Protein AF-A0A7X4GX58-F1 (afdb_monomer)

Secondary structure (DSSP, 8-state):
----------HHHHHHHHHHHHHHHHHHTT-HHHHHHHHHHHHHHHHHHHHHHHHHHHHTT-

Structure (mmCIF, N/CA/C/O backbone):
data_AF-A0A7X4GX58-F1
#
_entry.id   AF-A0A7X4GX58-F1
#
loop_
_atom_site.group_PDB
_atom_site.id
_atom_site.type_symbol
_atom_site.label_atom_id
_atom_site.label_alt_id
_atom_site.label_comp_id
_atom_site.label_asym_id
_atom_site.label_entity_id
_atom_site.label_seq_id
_atom_site.pdbx_PDB_ins_code
_atom_site.Cartn_x
_atom_site.Cartn_y
_atom_site.Cartn_z
_atom_site.occupancy
_atom_site.B_iso_or_equiv
_atom_site.auth_seq_id
_atom_site.auth_comp_id
_atom_site.auth_asym_id
_atom_site.auth_atom_id
_atom_site.pdbx_PDB_model_num
ATOM 1 N N . MET A 1 1 ? -20.912 23.909 15.954 1.00 43.38 1 MET A N 1
ATOM 2 C CA . MET A 1 1 ? -19.513 23.469 16.153 1.00 43.38 1 MET A CA 1
ATOM 3 C C . MET A 1 1 ? -19.452 21.948 15.986 1.00 43.38 1 MET A C 1
ATOM 5 O O . MET A 1 1 ? -19.616 21.246 16.965 1.00 43.38 1 MET A O 1
ATOM 9 N N . SER A 1 2 ? -19.351 21.420 14.759 1.00 44.09 2 SER A N 1
ATOM 10 C CA . SER A 1 2 ? -19.053 19.991 14.505 1.00 44.09 2 SER A CA 1
ATOM 11 C C . SER A 1 2 ? -18.933 19.750 12.995 1.00 44.09 2 SER A C 1
ATOM 13 O O . SER A 1 2 ? -19.847 19.251 12.354 1.00 44.09 2 SER A O 1
ATOM 15 N N . HIS A 1 3 ? -17.830 20.195 12.395 1.00 41.75 3 HIS A N 1
ATOM 16 C CA . HIS A 1 3 ? -17.466 19.817 11.019 1.00 41.75 3 HIS A CA 1
ATOM 17 C C . HIS A 1 3 ? -16.048 19.240 10.963 1.00 41.75 3 HIS A C 1
ATOM 19 O O . HIS A 1 3 ? -15.394 19.217 9.927 1.00 41.75 3 HIS A O 1
ATOM 25 N N . ILE A 1 4 ? -15.574 18.753 12.111 1.00 44.66 4 ILE A N 1
ATOM 26 C CA . ILE A 1 4 ? -14.341 17.992 12.225 1.00 44.66 4 ILE A CA 1
ATOM 27 C C . ILE A 1 4 ? -14.770 16.532 12.303 1.00 44.66 4 ILE A C 1
ATOM 29 O O . ILE A 1 4 ? -14.674 15.867 13.332 1.00 44.66 4 ILE A O 1
ATOM 33 N N . THR A 1 5 ? -15.261 16.025 11.177 1.00 44.62 5 THR A N 1
ATOM 34 C CA . THR A 1 5 ? -15.231 14.601 10.854 1.00 44.62 5 THR A CA 1
ATOM 35 C C . THR A 1 5 ? -13.753 14.226 10.701 1.00 44.62 5 THR A C 1
ATOM 37 O O . THR A 1 5 ? -13.255 13.973 9.609 1.00 44.62 5 THR A O 1
ATOM 40 N N . SER A 1 6 ? -12.994 14.285 11.801 1.00 45.75 6 SER A N 1
ATOM 41 C CA . SER A 1 6 ? -11.633 13.768 11.889 1.00 45.75 6 SER A CA 1
ATOM 42 C C . SER A 1 6 ? -11.756 12.254 11.904 1.00 45.75 6 SER A C 1
ATOM 44 O O . SER A 1 6 ? -11.617 11.580 12.926 1.00 45.75 6 SER A O 1
ATOM 46 N N . THR A 1 7 ? -12.050 11.696 10.736 1.00 52.06 7 THR A N 1
ATOM 47 C CA . THR A 1 7 ? -11.713 10.320 10.437 1.00 52.06 7 THR A CA 1
ATOM 48 C C . THR A 1 7 ? -10.195 10.288 10.485 1.00 52.06 7 THR A C 1
ATOM 50 O O . THR A 1 7 ? -9.542 10.571 9.486 1.00 52.06 7 THR A O 1
ATOM 53 N N . LYS A 1 8 ? -9.607 10.034 11.662 1.00 55.91 8 LYS A N 1
ATOM 54 C CA . LYS A 1 8 ? -8.170 9.777 11.797 1.00 55.91 8 LYS A CA 1
ATOM 55 C C . LYS A 1 8 ? -7.850 8.612 10.854 1.00 55.91 8 LYS A C 1
ATOM 57 O O . LYS A 1 8 ? -8.110 7.444 11.171 1.00 55.91 8 LYS A O 1
ATOM 62 N N . ARG A 1 9 ? -7.421 8.926 9.629 1.00 58.28 9 ARG A N 1
ATOM 63 C CA . ARG A 1 9 ? -6.929 7.960 8.648 1.00 58.28 9 ARG A CA 1
ATOM 64 C C . ARG A 1 9 ? -5.691 7.377 9.315 1.00 58.28 9 ARG A C 1
ATOM 66 O O . ARG A 1 9 ? -4.787 8.124 9.673 1.00 58.28 9 ARG A O 1
ATOM 73 N N . SER A 1 10 ? -5.734 6.081 9.634 1.00 71.44 10 SER A N 1
ATOM 74 C CA . SER A 1 10 ? -4.627 5.418 10.332 1.00 71.44 10 SER A CA 1
ATOM 75 C C . SER A 1 10 ? -3.326 5.710 9.594 1.00 71.44 10 SER A C 1
ATOM 77 O O . SER A 1 10 ? -3.309 5.661 8.362 1.00 71.44 10 SER A O 1
ATOM 79 N N . ALA A 1 11 ? -2.264 6.020 10.340 1.00 75.50 11 ALA A N 1
ATOM 80 C CA . ALA A 1 11 ? -0.971 6.411 9.789 1.00 75.50 11 ALA A CA 1
ATOM 81 C C . ALA A 1 11 ? -0.463 5.413 8.733 1.00 75.50 11 ALA A C 1
ATOM 83 O O . ALA A 1 11 ? 0.087 5.828 7.721 1.00 75.50 11 ALA A O 1
ATOM 84 N N . GLY A 1 12 ? -0.736 4.114 8.905 1.00 75.50 12 GLY A N 1
ATOM 85 C CA . GLY A 1 12 ? -0.333 3.101 7.926 1.00 75.50 12 GLY A CA 1
ATOM 86 C C . GLY A 1 12 ? -1.101 3.135 6.600 1.00 75.50 12 GLY A C 1
ATOM 87 O O . GLY A 1 12 ? -0.522 2.796 5.576 1.00 75.50 12 GLY A O 1
ATOM 88 N N . MET A 1 13 ? -2.345 3.629 6.569 1.00 82.62 13 MET A N 1
ATOM 89 C CA . MET A 1 13 ? -3.046 3.851 5.296 1.00 82.62 13 MET A CA 1
ATOM 90 C C . MET A 1 13 ? -2.456 5.050 4.552 1.00 82.62 13 MET A C 1
ATOM 92 O O . MET A 1 13 ? -2.230 4.970 3.353 1.00 82.62 13 MET A O 1
ATOM 96 N N . VAL A 1 14 ? -2.145 6.138 5.265 1.00 85.62 14 VAL A N 1
ATOM 97 C CA . VAL A 1 14 ? -1.483 7.315 4.670 1.00 85.62 14 VAL A CA 1
ATOM 98 C C . VAL A 1 14 ? -0.097 6.942 4.135 1.00 85.62 14 VAL A C 1
ATOM 100 O O . VAL A 1 14 ? 0.284 7.356 3.045 1.00 85.62 14 VAL A O 1
ATOM 103 N N . PHE A 1 15 ? 0.640 6.121 4.883 1.00 83.88 15 PHE A N 1
ATOM 104 C CA . PHE A 1 15 ? 1.951 5.631 4.470 1.00 83.88 15 PHE A CA 1
ATOM 105 C C . PHE A 1 15 ? 1.869 4.699 3.251 1.00 83.88 15 PHE A C 1
ATOM 107 O O . PHE A 1 15 ? 2.681 4.824 2.337 1.00 83.88 15 PHE A O 1
ATOM 114 N N . GLY A 1 16 ? 0.864 3.817 3.199 1.00 84.62 16 GLY A N 1
ATOM 115 C CA . GLY A 1 16 ? 0.600 2.9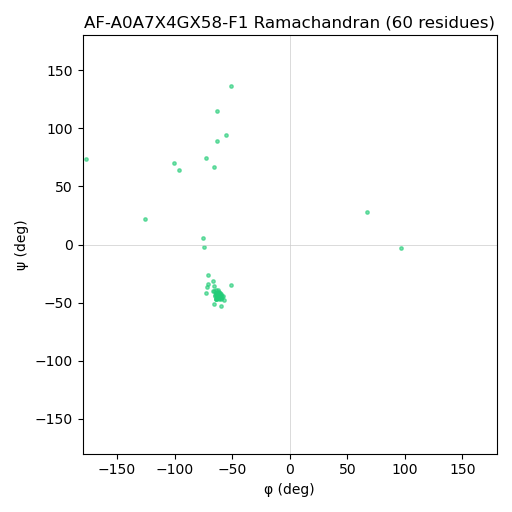67 2.035 1.00 84.62 16 GLY A CA 1
ATOM 116 C C . GLY A 1 16 ? 0.270 3.770 0.772 1.00 84.62 16 GLY A C 1
ATOM 117 O O . GLY A 1 16 ? 0.849 3.508 -0.282 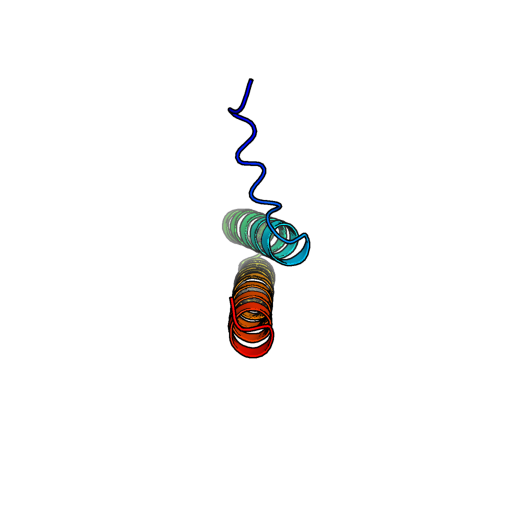1.00 84.62 16 GLY A O 1
ATOM 118 N N . ASP A 1 17 ? -0.576 4.801 0.891 1.00 85.75 17 ASP A N 1
ATOM 119 C CA . ASP A 1 17 ? -0.897 5.716 -0.216 1.00 85.75 17 ASP A CA 1
ATOM 120 C C . ASP A 1 17 ? 0.363 6.427 -0.738 1.00 85.75 17 ASP A C 1
ATOM 122 O O . ASP A 1 17 ? 0.589 6.519 -1.945 1.00 85.75 17 ASP A O 1
ATOM 126 N N . PHE A 1 18 ? 1.220 6.897 0.172 1.00 87.06 18 PHE A N 1
ATOM 127 C CA . PHE A 1 18 ? 2.465 7.578 -0.177 1.00 87.06 18 PHE A CA 1
ATOM 128 C C . PHE A 1 18 ? 3.444 6.658 -0.920 1.00 87.06 18 PHE A C 1
ATOM 130 O O . PHE A 1 18 ? 3.967 7.031 -1.971 1.00 87.06 18 PHE A O 1
ATOM 137 N N . PHE A 1 19 ? 3.650 5.438 -0.416 1.00 86.38 19 PHE A N 1
ATOM 138 C CA . PHE A 1 19 ? 4.508 4.443 -1.067 1.00 86.38 19 PHE A CA 1
ATOM 139 C C . PHE A 1 19 ? 3.998 4.072 -2.464 1.00 86.38 19 PHE A C 1
ATOM 141 O O . PHE A 1 19 ? 4.788 3.985 -3.407 1.00 86.38 19 PHE A O 1
ATOM 148 N N . ALA A 1 20 ? 2.678 3.924 -2.615 1.00 87.00 20 ALA A N 1
ATOM 149 C CA 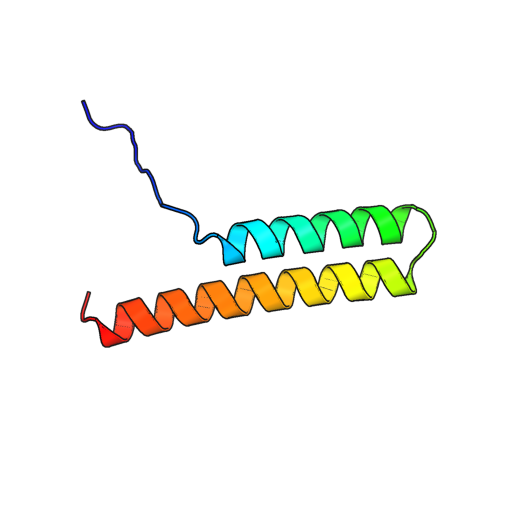. ALA A 1 20 ? 2.069 3.624 -3.902 1.00 87.00 20 ALA A CA 1
ATOM 150 C C . ALA A 1 20 ? 2.304 4.753 -4.920 1.00 87.00 20 ALA A C 1
ATOM 152 O O . ALA A 1 20 ? 2.712 4.485 -6.051 1.00 87.00 20 ALA A O 1
ATOM 153 N N . LEU A 1 21 ? 2.121 6.014 -4.519 1.00 90.88 21 LEU A N 1
ATOM 154 C CA . LEU A 1 21 ? 2.344 7.172 -5.393 1.00 90.88 21 LEU A CA 1
ATOM 155 C C . LEU A 1 21 ? 3.811 7.313 -5.818 1.00 90.88 21 LEU A C 1
ATOM 157 O O . LEU A 1 21 ? 4.077 7.553 -6.997 1.00 90.88 21 LEU A O 1
ATOM 161 N N . ILE A 1 22 ? 4.763 7.097 -4.904 1.00 90.81 22 ILE A N 1
ATOM 162 C CA . ILE A 1 22 ? 6.193 7.059 -5.256 1.00 90.81 22 ILE A CA 1
ATOM 163 C C . ILE A 1 22 ? 6.470 5.939 -6.261 1.00 90.81 22 ILE A C 1
ATOM 165 O O . ILE A 1 22 ? 7.195 6.156 -7.232 1.00 90.81 22 ILE A O 1
ATOM 169 N N . GLY A 1 23 ? 5.866 4.764 -6.069 1.00 86.56 23 GLY A N 1
ATOM 170 C CA . GLY A 1 23 ? 5.980 3.653 -7.011 1.00 86.56 23 GLY A CA 1
ATOM 171 C C . GLY A 1 23 ? 5.501 4.012 -8.416 1.00 86.56 23 GLY A C 1
ATOM 172 O O . GLY A 1 23 ? 6.211 3.753 -9.387 1.00 86.56 23 GLY A O 1
ATOM 173 N N . VAL A 1 24 ? 4.358 4.693 -8.531 1.00 90.31 24 VAL A N 1
ATOM 174 C CA . VAL A 1 24 ? 3.839 5.181 -9.822 1.00 90.31 24 VAL A CA 1
ATOM 175 C C . VAL A 1 24 ? 4.800 6.184 -10.466 1.00 90.31 24 VAL A C 1
ATOM 177 O O . 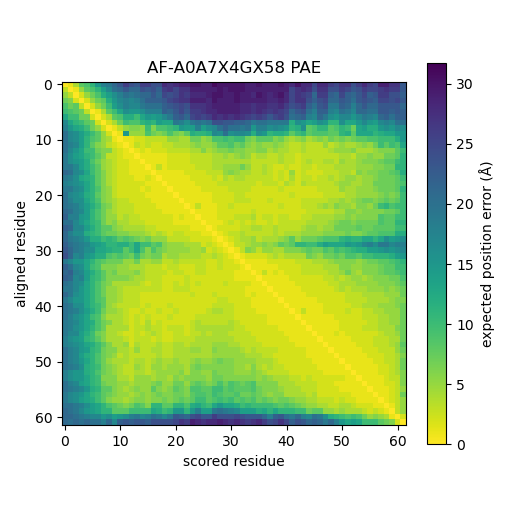VAL A 1 24 ? 5.092 6.071 -11.657 1.00 90.31 24 VAL A O 1
ATOM 180 N N . MET A 1 25 ? 5.336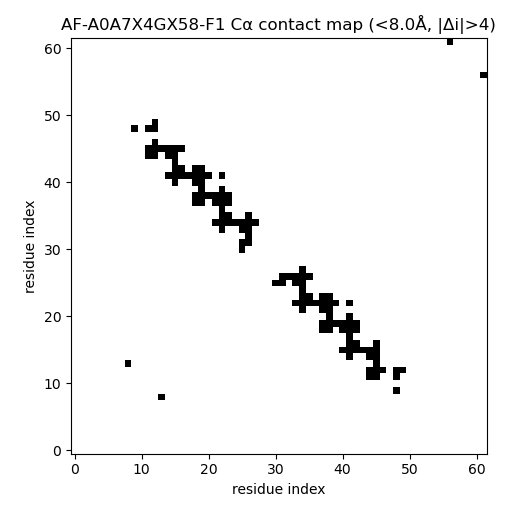 7.136 -9.698 1.00 89.69 25 MET A N 1
ATOM 181 C CA . MET A 1 25 ? 6.293 8.117 -10.227 1.00 89.69 25 MET A CA 1
ATOM 182 C C . MET A 1 25 ? 7.591 7.453 -10.705 1.00 89.69 25 MET A C 1
ATOM 184 O O . MET A 1 25 ? 8.075 7.763 -11.792 1.00 89.69 25 MET A O 1
ATOM 188 N N . ALA A 1 26 ? 8.127 6.498 -9.941 1.00 89.00 26 ALA A N 1
ATOM 189 C CA . ALA A 1 26 ? 9.325 5.747 -10.318 1.00 89.00 26 ALA A CA 1
ATOM 190 C C . ALA A 1 26 ? 9.096 4.863 -11.557 1.00 89.00 26 ALA A C 1
ATOM 192 O O . ALA A 1 26 ? 9.986 4.742 -12.403 1.00 89.00 26 ALA A O 1
ATOM 193 N N . PHE A 1 27 ? 7.895 4.291 -11.696 1.00 87.19 27 PHE A N 1
ATOM 194 C CA . PHE 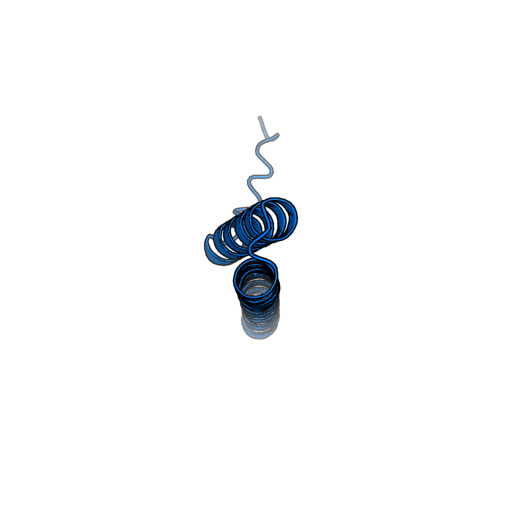A 1 27 ? 7.502 3.510 -12.868 1.00 87.19 27 PHE A CA 1
ATOM 195 C C . PHE A 1 27 ? 7.472 4.378 -14.133 1.00 87.19 27 PHE A C 1
ATOM 197 O O . PHE A 1 27 ? 8.059 4.008 -15.151 1.00 87.19 27 PHE A O 1
ATOM 204 N N . MET A 1 28 ? 6.857 5.561 -14.046 1.00 89.44 28 MET A N 1
ATOM 205 C CA . MET A 1 28 ? 6.799 6.532 -15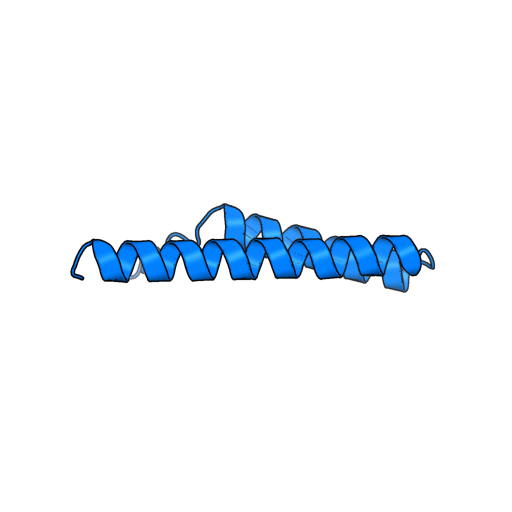.146 1.00 89.44 28 MET A CA 1
ATOM 206 C C . MET A 1 28 ? 8.175 7.124 -15.488 1.00 89.44 28 MET A C 1
ATOM 208 O O . MET A 1 28 ? 8.446 7.415 -16.649 1.00 89.44 28 MET A O 1
ATOM 212 N N . GLY A 1 29 ? 9.065 7.265 -14.501 1.00 86.69 29 GLY A N 1
ATOM 213 C CA . GLY A 1 29 ? 10.428 7.783 -14.674 1.00 86.69 29 GLY A CA 1
ATOM 214 C C . GLY A 1 29 ? 11.430 6.808 -15.310 1.00 86.69 29 GLY A C 1
ATOM 215 O O . GLY A 1 29 ? 12.615 7.122 -15.375 1.00 86.69 29 GLY A O 1
ATOM 216 N N . GLY A 1 30 ? 10.990 5.625 -15.753 1.00 84.50 30 GLY A N 1
ATOM 217 C CA . GLY A 1 30 ? 11.830 4.640 -16.447 1.00 84.50 30 GLY A CA 1
ATOM 218 C C . GLY A 1 30 ? 12.404 3.535 -15.556 1.00 84.50 30 GLY A C 1
ATOM 219 O O . GLY A 1 30 ? 13.008 2.594 -16.065 1.00 84.50 30 GLY A O 1
ATOM 220 N N . SER A 1 31 ? 12.167 3.577 -14.242 1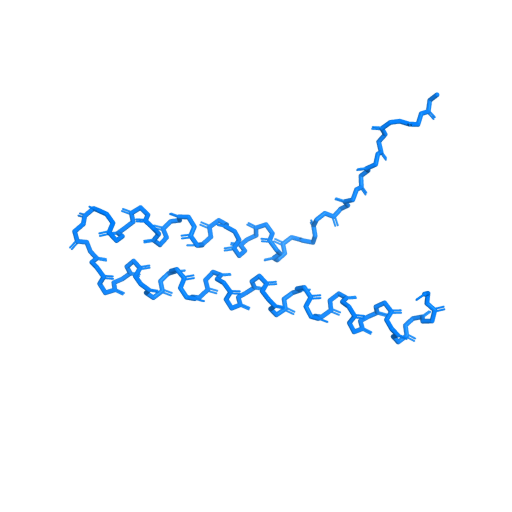.00 88.19 31 SER A N 1
ATOM 221 C CA . SER A 1 31 ? 12.571 2.521 -13.301 1.00 88.19 31 SER A CA 1
ATOM 222 C C . SER A 1 31 ? 11.412 1.561 -13.033 1.00 88.19 31 SER A C 1
ATOM 224 O O . SER A 1 31 ? 10.908 1.463 -11.914 1.00 88.19 31 SER A O 1
ATOM 226 N N . GLN A 1 32 ? 10.981 0.847 -14.076 1.00 87.19 32 GLN A N 1
ATOM 227 C CA . GLN A 1 32 ? 9.754 0.038 -14.071 1.00 87.19 32 GLN A CA 1
ATOM 228 C C . GLN A 1 32 ? 9.722 -1.018 -12.956 1.00 87.19 32 GLN A C 1
ATOM 230 O O . GLN A 1 32 ? 8.748 -1.100 -12.213 1.00 87.19 32 GLN A O 1
ATOM 235 N N . THR A 1 33 ? 10.794 -1.795 -12.784 1.00 89.19 33 THR A N 1
ATOM 236 C CA . THR A 1 33 ? 10.843 -2.861 -11.768 1.00 89.19 33 THR A CA 1
ATOM 237 C C . THR A 1 33 ? 10.743 -2.302 -10.350 1.00 89.19 33 THR A C 1
ATOM 239 O O . THR A 1 33 ? 9.941 -2.780 -9.551 1.00 89.19 33 THR A O 1
ATOM 242 N N . LEU A 1 34 ? 11.512 -1.253 -10.039 1.00 88.56 34 LEU A N 1
ATOM 243 C CA . LEU A 1 34 ? 11.464 -0.601 -8.728 1.00 88.56 34 LEU A CA 1
ATOM 244 C C . LEU A 1 34 ? 10.107 0.062 -8.490 1.00 88.56 34 LEU A C 1
ATOM 246 O O . LEU A 1 34 ? 9.523 -0.119 -7.423 1.00 88.56 34 LEU A O 1
ATOM 250 N N . GLY A 1 35 ? 9.575 0.766 -9.490 1.00 87.12 35 GLY A N 1
ATOM 251 C CA . GLY A 1 35 ? 8.265 1.403 -9.414 1.00 87.12 35 GLY A CA 1
ATOM 252 C C . GLY A 1 35 ? 7.136 0.407 -9.155 1.00 87.12 35 GLY A C 1
ATOM 253 O O . GLY A 1 35 ? 6.305 0.642 -8.281 1.00 87.12 35 GLY A O 1
ATOM 254 N N . ALA A 1 36 ? 7.153 -0.748 -9.826 1.00 89.50 36 ALA A N 1
ATOM 255 C CA . ALA A 1 36 ? 6.191 -1.822 -9.590 1.00 89.50 36 ALA A CA 1
ATOM 256 C C . ALA A 1 36 ? 6.302 -2.394 -8.165 1.00 89.50 36 ALA A C 1
ATOM 258 O O . ALA A 1 36 ? 5.285 -2.571 -7.494 1.00 89.50 36 ALA A O 1
ATOM 259 N N . PHE A 1 37 ? 7.521 -2.619 -7.663 1.00 91.94 37 PHE A N 1
ATOM 260 C CA . PHE A 1 37 ? 7.741 -3.077 -6.286 1.00 91.94 37 PHE A CA 1
ATOM 261 C C . PHE A 1 37 ? 7.227 -2.076 -5.242 1.00 91.94 37 PHE A C 1
ATOM 263 O O . PHE A 1 37 ? 6.520 -2.453 -4.303 1.00 91.94 37 PHE A O 1
ATOM 270 N N . LEU A 1 38 ? 7.551 -0.795 -5.409 1.00 88.31 38 LEU A N 1
ATOM 271 C CA . LEU A 1 38 ? 7.085 0.296 -4.545 1.00 88.31 38 LEU A CA 1
ATOM 272 C C . LEU A 1 38 ? 5.557 0.443 -4.592 1.00 88.31 38 LEU A C 1
ATOM 274 O O . LEU A 1 38 ? 4.914 0.624 -3.559 1.00 88.31 38 LEU A O 1
ATOM 278 N N . PHE A 1 39 ? 4.962 0.278 -5.772 1.00 89.38 39 PHE A N 1
ATOM 279 C CA . PHE A 1 39 ? 3.517 0.352 -5.947 1.00 89.38 39 PHE A CA 1
ATOM 280 C C . PHE A 1 39 ? 2.787 -0.787 -5.227 1.00 89.38 39 PHE A C 1
ATOM 282 O O . PHE A 1 39 ? 1.889 -0.546 -4.416 1.00 89.38 39 PHE A O 1
ATOM 289 N N . VAL A 1 40 ? 3.210 -2.031 -5.467 1.00 92.62 40 VAL A N 1
ATOM 290 C CA . VAL A 1 40 ? 2.604 -3.219 -4.851 1.00 92.62 40 VAL A CA 1
ATOM 291 C C . VAL A 1 40 ? 2.796 -3.214 -3.333 1.00 92.62 40 VAL A C 1
ATOM 293 O O . VAL A 1 40 ? 1.853 -3.505 -2.599 1.00 92.62 40 VAL A O 1
ATOM 296 N N . SER A 1 41 ? 3.980 -2.834 -2.843 1.00 90.31 41 SER A N 1
ATOM 297 C CA . SER A 1 41 ? 4.231 -2.725 -1.399 1.00 90.31 41 SER A CA 1
ATOM 298 C C . SER A 1 41 ? 3.378 -1.638 -0.734 1.00 90.31 41 SER A C 1
ATOM 300 O O . SER A 1 41 ? 2.835 -1.878 0.346 1.00 90.31 41 SER A O 1
ATOM 302 N N . GLY A 1 42 ? 3.168 -0.492 -1.392 1.00 87.75 42 GLY A N 1
ATOM 303 C CA . GLY A 1 42 ? 2.250 0.549 -0.919 1.00 87.75 42 GLY A CA 1
ATOM 304 C C . GLY A 1 42 ? 0.807 0.057 -0.783 1.00 87.75 42 GLY A C 1
ATOM 305 O O . GLY A 1 42 ? 0.185 0.232 0.270 1.00 87.75 42 GLY A O 1
ATOM 306 N N . ILE A 1 43 ? 0.297 -0.651 -1.797 1.00 91.38 43 ILE A N 1
ATOM 307 C CA . ILE A 1 43 ? -1.046 -1.258 -1.763 1.00 91.38 43 ILE A CA 1
ATOM 308 C C . ILE A 1 43 ? -1.149 -2.319 -0.661 1.00 91.38 43 ILE A C 1
ATOM 310 O O . ILE A 1 43 ? -2.142 -2.364 0.071 1.00 91.38 43 ILE A O 1
ATOM 314 N N . ALA A 1 44 ? -0.131 -3.166 -0.506 1.00 90.75 44 ALA A N 1
ATOM 315 C CA . ALA A 1 44 ? -0.110 -4.199 0.527 1.00 90.75 44 ALA A CA 1
ATOM 316 C C . ALA A 1 44 ? -0.160 -3.589 1.939 1.00 90.75 44 ALA A C 1
ATOM 318 O O . ALA A 1 44 ? -0.931 -4.041 2.789 1.00 90.75 44 ALA A O 1
ATOM 319 N N . LEU A 1 45 ? 0.599 -2.519 2.186 1.00 89.31 45 LEU A N 1
ATOM 320 C CA . LEU A 1 45 ? 0.581 -1.800 3.463 1.00 89.31 45 LEU A CA 1
ATOM 321 C C . LEU A 1 45 ? -0.774 -1.142 3.732 1.00 89.31 45 LEU A C 1
ATOM 323 O O . LEU A 1 45 ? -1.305 -1.253 4.844 1.00 89.31 45 LEU A O 1
ATOM 327 N N . TYR A 1 46 ? -1.360 -0.510 2.712 1.00 86.38 46 TYR A N 1
ATOM 328 C CA . TYR A 1 46 ? -2.685 0.097 2.807 1.00 86.38 46 TYR A CA 1
ATOM 329 C C . TYR A 1 46 ? -3.755 -0.941 3.166 1.00 86.38 46 TYR A C 1
ATOM 331 O O . TYR A 1 46 ? -4.490 -0.784 4.141 1.00 86.38 46 TYR A O 1
ATOM 339 N N . THR A 1 47 ? -3.821 -2.031 2.402 1.00 86.56 47 THR A N 1
ATOM 340 C CA . THR A 1 47 ? -4.830 -3.086 2.577 1.00 86.56 47 THR A CA 1
ATOM 341 C C . THR A 1 47 ? -4.665 -3.813 3.906 1.00 86.56 47 THR A C 1
ATOM 343 O O . THR A 1 47 ? -5.656 -4.043 4.596 1.00 86.56 47 THR A O 1
ATOM 346 N N . THR A 1 48 ? -3.428 -4.083 4.328 1.00 88.81 48 THR A N 1
ATOM 347 C CA . THR A 1 48 ? -3.143 -4.698 5.632 1.00 88.81 48 THR A CA 1
ATOM 348 C C . THR A 1 48 ? -3.591 -3.798 6.779 1.00 88.81 48 THR A C 1
ATOM 350 O O . THR A 1 48 ? -4.242 -4.266 7.712 1.00 88.81 48 THR A O 1
ATOM 353 N N . THR A 1 49 ? -3.309 -2.492 6.719 1.00 85.19 49 THR A N 1
ATOM 354 C CA . THR A 1 49 ? -3.773 -1.578 7.774 1.00 85.19 49 THR A CA 1
ATOM 355 C C . THR A 1 49 ? -5.277 -1.346 7.747 1.00 85.19 49 THR A C 1
ATOM 357 O O . THR A 1 49 ? -5.880 -1.222 8.816 1.00 85.19 49 THR A O 1
ATOM 360 N N . ALA A 1 50 ? -5.911 -1.339 6.575 1.00 83.62 50 ALA A N 1
ATOM 361 C CA . ALA A 1 50 ? -7.366 -1.303 6.466 1.00 83.62 50 ALA A CA 1
ATOM 362 C C . ALA A 1 50 ? -8.007 -2.565 7.077 1.00 83.62 50 ALA A C 1
ATOM 364 O O . ALA A 1 50 ? -8.919 -2.453 7.900 1.00 83.62 50 ALA A O 1
ATOM 365 N N . ALA A 1 51 ? -7.479 -3.750 6.756 1.00 85.44 51 ALA A N 1
ATOM 366 C CA . ALA A 1 51 ? -7.937 -5.025 7.303 1.00 85.44 51 ALA A CA 1
ATOM 367 C C . ALA A 1 51 ? -7.726 -5.110 8.822 1.00 85.44 51 ALA A C 1
ATOM 369 O O . ALA A 1 51 ? -8.634 -5.513 9.547 1.00 85.44 51 ALA A O 1
ATOM 370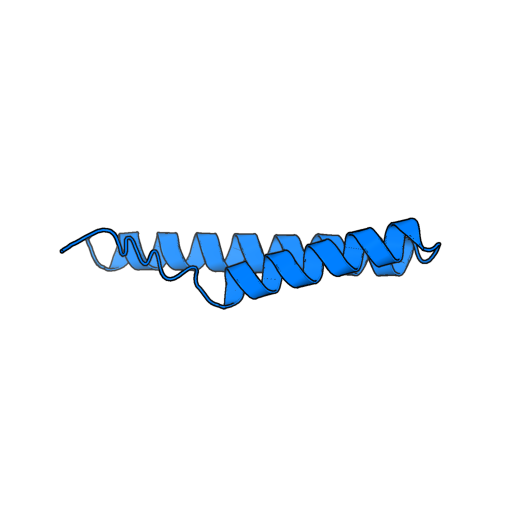 N N . ALA A 1 52 ? -6.575 -4.655 9.326 1.00 85.25 52 ALA A N 1
ATOM 371 C CA . ALA A 1 52 ? -6.299 -4.597 10.759 1.00 85.25 52 ALA A CA 1
ATOM 372 C C . ALA A 1 52 ? -7.285 -3.675 11.490 1.00 85.25 52 ALA A C 1
ATOM 374 O O . ALA A 1 52 ? -7.819 -4.046 12.533 1.00 85.25 52 ALA A O 1
ATOM 375 N N . ARG A 1 53 ? -7.593 -2.495 10.932 1.00 82.56 53 ARG A N 1
ATOM 376 C CA . ARG A 1 53 ? -8.620 -1.606 11.504 1.00 82.56 53 ARG A CA 1
ATOM 377 C C . ARG A 1 53 ? -9.996 -2.258 11.529 1.00 82.56 53 ARG A C 1
ATOM 379 O O . ARG A 1 53 ? -10.696 -2.118 12.528 1.00 82.56 53 ARG A O 1
ATOM 386 N N . TRP A 1 54 ? -10.380 -2.934 10.449 1.00 83.62 54 TRP A N 1
ATOM 387 C CA . TRP A 1 54 ? -11.653 -3.646 10.377 1.00 83.62 54 TRP A CA 1
ATOM 388 C C . TRP A 1 54 ? -11.728 -4.764 11.422 1.00 83.62 54 TRP A C 1
ATOM 390 O O . TRP A 1 54 ? -12.716 -4.865 12.147 1.00 83.62 54 TRP A O 1
ATOM 400 N N . LEU A 1 55 ? -10.656 -5.548 11.566 1.00 84.06 55 LEU A N 1
ATOM 401 C CA . LEU A 1 55 ? -10.563 -6.610 12.563 1.00 84.06 55 LEU A CA 1
ATOM 402 C C . LEU A 1 55 ? -10.669 -6.049 13.987 1.00 84.06 55 LEU A C 1
ATOM 404 O O . LEU A 1 55 ? -11.435 -6.570 14.793 1.00 84.06 55 LEU A O 1
ATOM 408 N N . ILE A 1 56 ? -9.952 -4.960 14.283 1.00 83.50 56 ILE A N 1
ATOM 409 C CA . ILE A 1 56 ? -10.023 -4.278 15.582 1.00 83.50 56 ILE A CA 1
ATOM 410 C C . ILE A 1 56 ? -11.450 -3.794 15.854 1.00 83.50 56 ILE A C 1
ATOM 412 O O . ILE A 1 56 ? -11.954 -4.016 16.952 1.00 83.50 56 ILE A O 1
ATOM 416 N N . ALA A 1 57 ? -12.120 -3.171 14.879 1.00 82.12 57 ALA A N 1
ATOM 417 C CA . ALA A 1 57 ? -13.507 -2.731 15.034 1.00 82.12 57 ALA A CA 1
ATOM 418 C C . ALA A 1 57 ? -14.439 -3.910 15.363 1.00 82.12 57 ALA A C 1
ATOM 420 O O . ALA A 1 57 ? -15.198 -3.834 16.327 1.00 82.12 57 ALA A O 1
ATOM 421 N N . LYS A 1 58 ? -14.287 -5.028 14.640 1.00 82.69 58 LYS A N 1
ATOM 422 C CA . LYS A 1 58 ? -15.076 -6.249 14.840 1.00 82.69 58 LYS A CA 1
ATOM 423 C C . LYS A 1 58 ? -14.860 -6.884 16.219 1.00 82.69 58 LYS A C 1
ATOM 425 O O . LYS A 1 58 ? -15.825 -7.302 16.846 1.00 82.69 58 LYS A O 1
ATOM 430 N N . ILE A 1 59 ? -13.614 -6.953 16.697 1.00 85.00 59 ILE A N 1
ATOM 431 C CA . ILE A 1 59 ? -13.284 -7.519 18.019 1.00 85.00 59 ILE A CA 1
ATOM 432 C C . ILE A 1 59 ? -13.732 -6.585 19.149 1.00 85.00 59 ILE A C 1
ATOM 434 O O . ILE A 1 59 ? -14.192 -7.047 20.187 1.00 85.00 59 ILE A O 1
ATOM 438 N N . THR A 1 60 ? -13.626 -5.269 18.948 1.00 82.81 60 THR A N 1
ATOM 439 C CA . THR A 1 60 ? -13.995 -4.265 19.962 1.00 82.81 60 THR A CA 1
ATOM 440 C C . THR A 1 60 ? -15.519 -4.117 20.110 1.00 82.81 60 THR A C 1
ATOM 442 O O . THR A 1 60 ? -15.976 -3.368 20.967 1.00 82.81 60 THR A O 1
ATOM 445 N N . GLY A 1 61 ? -16.322 -4.838 19.317 1.00 62.44 61 GLY A N 1
ATOM 446 C CA . GLY A 1 61 ? -17.780 -4.879 19.465 1.00 62.44 61 GLY A CA 1
ATOM 447 C C . GLY A 1 61 ? -18.479 -3.553 19.152 1.00 62.44 61 GLY A C 1
ATOM 448 O O . GLY A 1 61 ? -19.524 -3.274 19.735 1.00 62.44 61 GLY A O 1
ATOM 449 N N . ARG A 1 62 ? -17.889 -2.725 18.279 1.00 51.28 62 ARG A N 1
ATOM 450 C CA . ARG A 1 62 ? -18.549 -1.543 17.705 1.00 51.28 62 ARG A CA 1
ATOM 451 C C . ARG A 1 62 ? -19.183 -1.864 16.363 1.00 51.28 62 ARG A C 1
ATOM 453 O O . ARG A 1 62 ? -18.550 -2.618 15.591 1.00 51.28 62 ARG A O 1
#

Nearest PDB structures (foldseek):
  6v7u-assembly1_A  TM=6.419E-01  e=5.744E+00  Casadabanvirus DMS3

Organism: NCBI:txid2692170

pLDDT: mean 79.74, std 14.8, range [41.75, 92.62]

Solvent-accessible surface area (backbone atoms only — not comparable to full-atom values): 3326 Å² total; per-residue (Å²): 143,85,85,75,81,72,72,77,70,52,68,50,38,58,50,8,53,50,36,23,53,53,7,52,52,35,30,74,70,71,41,47,72,61,8,50,51,35,26,53,51,8,49,52,41,22,51,50,43,51,50,50,51,51,50,49,39,60,74,70,72,106

Radius of gyration: 15.19 Å; Cα contacts (8 Å, |Δi|>4): 64; chains: 1; bounding box: 32×31×36 Å

Sequence (62 aa):
MSHITSTKRSAGMVFGDFFALIGVMAFMGGSQTLGAFLFVSGIALYTTTAAARWLIAKITGR

Foldseek 3Di:
DDPCPPPVLDPQLVQLVVQLVVLVVCCVVVNVVSSVVSNVSSVVSNVVVVVVVVVCCVVVVD

Mean predicted aligned error: 7.96 Å